Protein AF-A0A6L3IIJ3-F1 (afdb_monomer)

Foldseek 3Di:
DDPQQPVLVVLLVVLVVQLVVLVVLLVVLVVVCVVPVVVSVVPPVQSNVVSVVSNVVSVVLSVVSVVDSDPVVNVVVVVVVVVVVVCCVVVPPDPPPDPGPVVVVVVVVPPD

Secondary structure (DSSP, 8-state):
-PPPPHHHHHHHHHHHHHHHHHHHHHHHHHHHHHH-HHHHHHHTHHHHHHHHHHHHHHHHHHHHHHS---HHHHHHHHHHHHHHHHHHHHTT--S-S-SSHHHHHHHHHS--

Organism: NCBI:txid357276

Structure (mmCIF, N/CA/C/O backbone):
data_AF-A0A6L3IIJ3-F1
#
_entry.id   AF-A0A6L3IIJ3-F1
#
loop_
_atom_site.group_PDB
_atom_site.id
_atom_site.type_symbol
_atom_site.label_atom_id
_atom_site.label_alt_id
_atom_site.label_comp_id
_atom_site.label_asym_id
_atom_site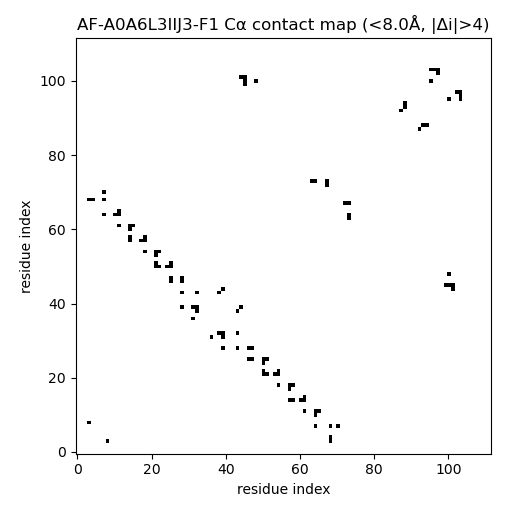.label_entity_id
_atom_site.label_seq_id
_atom_site.pdbx_PDB_ins_code
_atom_site.Cartn_x
_atom_site.Cartn_y
_atom_site.Cartn_z
_atom_site.occupancy
_atom_site.B_iso_or_equiv
_atom_site.auth_seq_id
_atom_site.auth_comp_id
_atom_site.auth_asym_id
_atom_site.auth_atom_id
_atom_site.pdbx_PDB_model_num
ATOM 1 N N . MET A 1 1 ? -14.198 20.294 18.551 1.00 46.91 1 MET A N 1
ATOM 2 C CA . MET A 1 1 ? -13.167 19.696 17.672 1.00 46.91 1 MET A CA 1
ATOM 3 C C . MET A 1 1 ? -12.860 18.301 18.186 1.00 46.91 1 MET A C 1
ATOM 5 O O . MET A 1 1 ? -12.543 18.174 19.361 1.00 46.91 1 MET A O 1
ATOM 9 N N . ARG A 1 2 ? -13.019 17.258 17.364 1.00 65.00 2 ARG A N 1
ATOM 10 C CA . ARG A 1 2 ? -12.635 15.892 17.750 1.00 65.00 2 ARG A CA 1
ATOM 11 C C . ARG A 1 2 ? -11.103 15.832 17.737 1.00 65.00 2 ARG A C 1
ATOM 13 O O . ARG A 1 2 ? -10.510 16.211 16.732 1.00 65.00 2 ARG A O 1
ATOM 20 N N . GLN A 1 3 ? -10.469 15.450 18.846 1.00 69.44 3 GLN A N 1
ATOM 21 C CA . GLN A 1 3 ? -9.020 15.231 18.860 1.00 69.44 3 GLN A CA 1
ATOM 22 C C . GLN A 1 3 ? -8.697 14.074 17.911 1.00 69.44 3 GLN A C 1
ATOM 24 O O . GLN A 1 3 ? -9.239 12.980 18.059 1.00 69.44 3 GLN A O 1
ATOM 29 N N . GLU A 1 4 ? -7.843 14.335 16.922 1.00 79.56 4 GLU A N 1
ATOM 30 C CA . GLU A 1 4 ? -7.344 13.303 16.016 1.00 79.56 4 GLU A CA 1
ATOM 31 C C . GLU A 1 4 ? -6.590 12.249 16.835 1.00 79.56 4 GLU A C 1
ATOM 33 O O . GLU A 1 4 ? -5.705 12.573 17.633 1.00 79.56 4 GLU A O 1
ATOM 38 N N . ASN A 1 5 ? -6.936 10.978 16.645 1.00 91.69 5 ASN A N 1
ATOM 39 C CA . ASN A 1 5 ? -6.263 9.895 17.341 1.00 91.69 5 ASN A CA 1
ATOM 40 C C . ASN A 1 5 ? -4.801 9.800 16.866 1.00 91.69 5 ASN A C 1
ATOM 42 O O . ASN A 1 5 ? -4.527 9.581 15.683 1.00 91.69 5 ASN A O 1
ATOM 46 N N . TRP A 1 6 ? -3.850 9.934 17.795 1.00 93.12 6 TRP A N 1
ATOM 47 C CA . TRP A 1 6 ? -2.414 9.928 17.492 1.00 93.12 6 TRP A CA 1
ATOM 48 C C . TRP A 1 6 ? -1.956 8.672 16.734 1.00 93.12 6 TRP A C 1
ATOM 50 O O . TRP A 1 6 ? -1.161 8.758 15.793 1.00 93.12 6 TRP A O 1
ATOM 60 N N . SER A 1 7 ? -2.486 7.503 17.097 1.00 92.50 7 SER A N 1
ATOM 61 C CA . SER A 1 7 ? -2.154 6.233 16.447 1.00 92.50 7 SER A CA 1
ATOM 62 C C . SER A 1 7 ? -2.644 6.201 15.002 1.00 92.50 7 SER A C 1
ATOM 64 O O . SER A 1 7 ? -1.912 5.776 14.107 1.00 92.50 7 SER A O 1
ATOM 66 N N . VAL A 1 8 ? -3.850 6.718 14.757 1.00 94.25 8 VAL A N 1
ATOM 67 C CA . VAL A 1 8 ? -4.435 6.821 13.414 1.00 94.25 8 VAL A CA 1
ATOM 68 C C . VAL A 1 8 ? -3.627 7.794 12.558 1.00 94.25 8 VAL A C 1
ATOM 70 O O . VAL A 1 8 ? -3.277 7.472 11.422 1.00 94.25 8 VAL A O 1
ATOM 73 N N . ARG A 1 9 ? -3.216 8.936 13.118 1.00 94.69 9 ARG A N 1
ATOM 74 C CA . ARG A 1 9 ? -2.329 9.889 12.437 1.00 94.69 9 ARG A CA 1
ATOM 75 C C . ARG A 1 9 ? -0.990 9.259 12.046 1.00 94.69 9 ARG A C 1
ATOM 77 O O . ARG A 1 9 ? -0.532 9.422 10.913 1.00 94.69 9 ARG A O 1
ATOM 84 N N . LYS A 1 10 ? -0.360 8.515 12.961 1.00 95.31 10 LYS A N 1
ATOM 85 C CA . LYS A 1 10 ? 0.902 7.808 12.691 1.00 95.31 10 LYS A CA 1
ATOM 86 C C . LYS A 1 10 ? 0.730 6.759 11.589 1.00 95.31 10 LYS A C 1
ATOM 88 O O . LYS A 1 10 ? 1.598 6.647 10.724 1.00 95.31 10 LYS A O 1
ATOM 93 N N . LEU A 1 11 ? -0.395 6.043 11.585 1.00 95.44 11 LEU A N 1
ATOM 94 C CA . LEU A 1 11 ? -0.727 5.064 10.552 1.00 95.44 11 LEU A CA 1
ATOM 95 C C . LEU A 1 11 ? -0.920 5.713 9.173 1.00 95.44 11 LEU A C 1
ATOM 97 O O . LEU A 1 11 ? -0.384 5.198 8.195 1.00 95.44 11 LEU A O 1
ATOM 101 N N . ARG A 1 12 ? -1.607 6.863 9.089 1.00 95.88 12 ARG A N 1
ATOM 102 C CA . ARG A 1 12 ? -1.736 7.635 7.834 1.00 95.88 12 ARG A CA 1
ATOM 103 C C . ARG A 1 12 ? -0.362 7.979 7.264 1.00 95.88 12 ARG A C 1
ATOM 105 O O . ARG A 1 12 ? -0.066 7.605 6.136 1.00 95.88 12 ARG A O 1
ATOM 112 N N . LYS A 1 13 ? 0.511 8.572 8.086 1.00 96.88 13 LYS A N 1
ATOM 113 C CA . LYS A 1 13 ? 1.875 8.940 7.674 1.00 96.88 13 LYS A CA 1
ATOM 114 C C . LYS A 1 13 ? 2.695 7.728 7.219 1.00 96.88 13 LYS A C 1
ATOM 116 O O . LYS A 1 13 ? 3.449 7.819 6.256 1.00 96.88 13 LYS A O 1
ATOM 121 N N . LEU A 1 14 ? 2.556 6.587 7.898 1.00 97.25 14 LEU A N 1
ATOM 122 C CA . LEU A 1 14 ? 3.229 5.351 7.498 1.00 97.25 14 LEU A CA 1
ATOM 123 C C . LEU A 1 14 ? 2.762 4.873 6.116 1.00 97.25 14 LEU A C 1
ATOM 125 O O . LEU A 1 14 ? 3.597 4.498 5.296 1.00 97.25 14 LEU A O 1
ATOM 129 N N . LEU A 1 15 ? 1.452 4.889 5.859 1.00 97.19 15 LEU A N 1
ATOM 130 C CA . LEU A 1 15 ? 0.880 4.482 4.574 1.00 97.19 15 LEU A CA 1
ATOM 131 C C . LEU A 1 15 ? 1.286 5.437 3.449 1.00 97.19 15 LEU A C 1
ATOM 133 O O . LEU A 1 15 ? 1.700 4.965 2.394 1.00 97.19 15 LEU A O 1
ATOM 137 N N . ASP A 1 16 ? 1.263 6.748 3.695 1.00 97.75 16 ASP A N 1
ATOM 138 C CA . ASP A 1 16 ? 1.718 7.752 2.727 1.00 97.75 16 ASP A CA 1
ATOM 139 C C . ASP A 1 16 ? 3.199 7.519 2.354 1.00 97.75 16 ASP A C 1
ATOM 141 O O . ASP A 1 16 ? 3.548 7.458 1.175 1.00 97.75 16 ASP A O 1
ATOM 145 N N . ASN A 1 17 ? 4.064 7.257 3.344 1.00 98.12 17 ASN A N 1
ATOM 146 C CA . ASN A 1 17 ? 5.474 6.924 3.105 1.00 98.12 17 ASN A CA 1
ATOM 147 C C . ASN A 1 17 ? 5.653 5.627 2.296 1.00 98.12 17 ASN A C 1
ATOM 149 O O . ASN A 1 17 ? 6.547 5.538 1.455 1.00 98.12 17 ASN A O 1
ATOM 153 N N . LYS A 1 18 ? 4.828 4.603 2.551 1.00 96.50 18 LYS A N 1
ATOM 154 C CA . LYS A 1 18 ? 4.879 3.330 1.815 1.00 96.50 18 LYS A CA 1
ATOM 155 C C . LYS A 1 18 ? 4.438 3.493 0.363 1.00 96.50 18 LYS A C 1
ATOM 157 O O . LYS A 1 18 ? 5.084 2.926 -0.513 1.00 96.50 18 LYS A O 1
ATOM 162 N N . ILE A 1 19 ? 3.394 4.283 0.111 1.00 96.69 19 ILE A N 1
ATOM 163 C CA . ILE A 1 19 ? 2.943 4.621 -1.246 1.00 96.69 19 ILE A CA 1
ATOM 164 C C . ILE A 1 19 ? 4.066 5.337 -1.997 1.00 96.69 19 ILE A C 1
ATOM 166 O O . ILE A 1 19 ? 4.459 4.876 -3.065 1.00 96.69 19 ILE A O 1
ATOM 170 N N . ALA A 1 20 ? 4.642 6.386 -1.404 1.00 96.94 20 ALA A N 1
ATOM 171 C CA . ALA A 1 20 ? 5.713 7.159 -2.028 1.00 96.94 20 ALA A CA 1
ATOM 172 C C . ALA A 1 20 ? 6.952 6.304 -2.344 1.00 96.94 20 ALA A C 1
ATOM 174 O O . ALA A 1 20 ? 7.531 6.424 -3.422 1.00 96.94 20 ALA A O 1
ATOM 175 N N . ALA A 1 21 ? 7.343 5.407 -1.433 1.00 94.56 21 ALA A N 1
ATOM 176 C CA . ALA A 1 21 ? 8.471 4.505 -1.655 1.00 94.56 21 ALA A CA 1
ATOM 177 C C . ALA A 1 21 ? 8.233 3.565 -2.849 1.00 94.56 21 ALA A C 1
ATOM 179 O O . ALA A 1 21 ? 9.119 3.397 -3.685 1.00 94.56 21 ALA A O 1
ATOM 180 N N . VAL A 1 22 ? 7.036 2.979 -2.953 1.00 93.00 22 VAL A N 1
ATOM 181 C CA . VAL A 1 22 ? 6.676 2.102 -4.076 1.00 93.00 22 VAL A CA 1
ATOM 182 C C . VAL A 1 22 ? 6.618 2.886 -5.385 1.00 93.00 22 VAL A C 1
ATOM 184 O O . VAL A 1 22 ? 7.182 2.444 -6.381 1.00 93.00 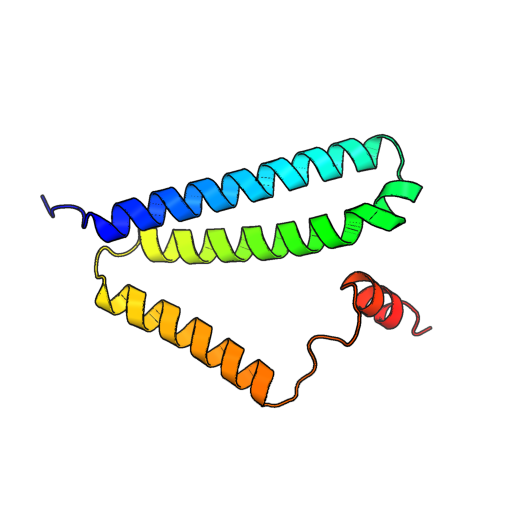22 VAL A O 1
ATOM 187 N N . GLU A 1 23 ? 5.996 4.065 -5.385 1.00 94.12 23 GLU A N 1
ATOM 188 C CA . GLU A 1 23 ? 5.912 4.925 -6.570 1.00 94.12 23 GLU A CA 1
ATOM 189 C C . GLU A 1 23 ? 7.294 5.365 -7.065 1.00 94.12 23 GLU A C 1
ATOM 191 O O . GLU A 1 23 ? 7.519 5.410 -8.274 1.00 94.12 23 GLU A O 1
ATOM 196 N N . ASN A 1 24 ? 8.241 5.621 -6.157 1.00 91.88 24 ASN A N 1
ATOM 197 C CA . ASN A 1 24 ? 9.608 5.954 -6.542 1.00 91.88 24 ASN A CA 1
ATOM 198 C C . ASN A 1 24 ? 10.318 4.781 -7.233 1.00 91.88 24 ASN A C 1
ATOM 200 O O . ASN A 1 24 ? 10.856 4.951 -8.322 1.00 91.88 24 ASN A O 1
ATOM 204 N N . VAL A 1 25 ? 10.250 3.583 -6.643 1.00 86.62 25 VAL A N 1
ATOM 205 C CA . VAL A 1 25 ? 10.824 2.366 -7.245 1.00 86.62 25 VAL A CA 1
ATOM 206 C C . VAL A 1 25 ? 10.184 2.072 -8.602 1.00 86.62 25 VAL A C 1
ATOM 208 O O . VAL A 1 25 ? 10.860 1.646 -9.538 1.00 86.62 25 VAL A O 1
ATOM 211 N N . MET A 1 26 ? 8.877 2.310 -8.732 1.00 87.25 26 MET A N 1
ATOM 212 C CA . MET A 1 26 ? 8.179 2.125 -9.998 1.00 87.25 26 MET A CA 1
ATOM 213 C C . MET A 1 26 ? 8.650 3.101 -11.073 1.00 87.25 26 MET A C 1
ATOM 215 O O . MET A 1 26 ? 8.882 2.686 -12.206 1.00 87.25 26 MET A O 1
ATOM 219 N N . ARG A 1 27 ? 8.816 4.379 -10.727 1.00 88.62 27 ARG A N 1
ATOM 220 C CA . ARG A 1 27 ? 9.350 5.394 -11.640 1.00 88.62 27 ARG A CA 1
ATOM 221 C C . ARG A 1 27 ? 10.742 5.015 -12.147 1.00 88.62 27 ARG A C 1
ATOM 223 O O . ARG A 1 27 ? 10.936 4.977 -13.355 1.00 88.62 27 ARG A O 1
ATOM 230 N N . GLU A 1 28 ? 11.654 4.635 -11.254 1.00 83.94 28 GLU A N 1
ATOM 231 C CA . GLU A 1 28 ? 13.001 4.168 -11.629 1.00 83.94 28 GLU A CA 1
ATOM 232 C C . GLU A 1 28 ? 12.944 2.935 -12.551 1.00 83.94 28 GLU A C 1
ATOM 234 O O . GLU A 1 28 ? 13.689 2.823 -13.527 1.00 83.94 28 GLU A O 1
ATOM 239 N N . GLY A 1 29 ? 12.026 2.002 -12.273 1.00 79.19 29 GLY A N 1
ATOM 240 C CA . GLY A 1 29 ? 11.797 0.830 -13.118 1.00 79.19 29 GLY A CA 1
ATOM 241 C C . GLY A 1 29 ? 11.306 1.184 -14.526 1.00 79.19 29 GLY A C 1
ATOM 242 O O . GLY A 1 29 ? 11.759 0.578 -15.495 1.00 79.19 29 GLY A O 1
ATOM 243 N N . LEU A 1 30 ? 10.410 2.166 -14.645 1.00 82.56 30 LEU A N 1
ATOM 244 C CA . LEU A 1 30 ? 9.867 2.652 -15.919 1.00 82.56 30 LEU A CA 1
ATOM 245 C C . LEU A 1 30 ? 10.906 3.431 -16.737 1.00 82.56 30 LEU A C 1
ATOM 247 O O . LEU A 1 30 ? 11.011 3.221 -17.943 1.00 82.56 30 LEU A O 1
ATOM 251 N N . GLU A 1 31 ? 11.715 4.274 -16.096 1.00 83.06 31 GLU A N 1
ATOM 252 C CA . GLU A 1 31 ? 12.829 4.975 -16.752 1.00 83.06 31 GLU A CA 1
ATOM 253 C C . GLU A 1 31 ? 13.843 3.973 -17.329 1.00 83.06 31 GLU A C 1
ATOM 255 O O . GLU A 1 31 ? 14.236 4.070 -18.495 1.00 83.06 31 GLU A O 1
ATOM 260 N N . SER A 1 32 ? 14.177 2.921 -16.574 1.00 71.69 32 SER A N 1
ATOM 261 C CA . SER A 1 32 ? 15.014 1.826 -17.081 1.00 71.69 32 SER A CA 1
ATOM 262 C C . SER A 1 32 ? 14.380 1.103 -18.278 1.00 71.69 32 SER A C 1
ATOM 264 O O . SER A 1 32 ? 15.107 0.713 -19.190 1.00 71.69 32 SER A O 1
ATOM 266 N N . ALA A 1 33 ? 13.050 0.946 -18.301 1.00 72.31 33 ALA A N 1
ATOM 267 C CA . ALA A 1 33 ? 12.315 0.334 -19.413 1.00 72.31 33 ALA A CA 1
ATOM 268 C C . ALA A 1 33 ? 12.481 1.105 -20.721 1.00 72.31 33 ALA A C 1
ATOM 270 O O . ALA A 1 33 ? 12.632 0.506 -21.782 1.00 72.31 33 ALA A O 1
ATOM 271 N N . SER A 1 34 ? 12.467 2.437 -20.629 1.00 71.44 34 SER A N 1
ATOM 272 C CA . SER A 1 34 ? 12.648 3.309 -21.790 1.00 71.44 34 SER A CA 1
ATOM 273 C C . SER A 1 34 ? 14.068 3.283 -22.364 1.00 71.44 34 SER A C 1
ATOM 275 O O . SER A 1 34 ? 14.263 3.715 -23.495 1.00 71.44 34 SER A O 1
ATOM 277 N N . THR A 1 35 ? 15.044 2.756 -21.612 1.00 80.94 35 THR A N 1
ATOM 278 C CA . THR A 1 35 ? 16.457 2.709 -22.021 1.00 80.94 35 THR A CA 1
ATOM 279 C C . THR A 1 35 ? 16.843 1.361 -22.639 1.00 80.94 35 THR A C 1
ATOM 281 O O . THR A 1 35 ? 17.565 1.328 -23.630 1.00 80.94 35 THR A O 1
ATOM 284 N N . ASP A 1 36 ? 16.365 0.246 -22.074 1.00 76.62 36 ASP A N 1
ATOM 285 C CA . ASP A 1 36 ? 16.644 -1.111 -22.564 1.00 76.62 36 ASP A CA 1
ATOM 286 C C . ASP A 1 36 ? 15.423 -2.015 -22.330 1.00 76.62 36 ASP A C 1
ATOM 288 O O . ASP A 1 36 ? 15.214 -2.582 -21.251 1.00 76.62 36 ASP A O 1
ATOM 292 N N . TYR A 1 37 ? 14.586 -2.106 -23.365 1.00 71.19 37 TYR A N 1
ATOM 293 C CA . TYR A 1 37 ? 13.300 -2.794 -23.316 1.00 71.19 37 T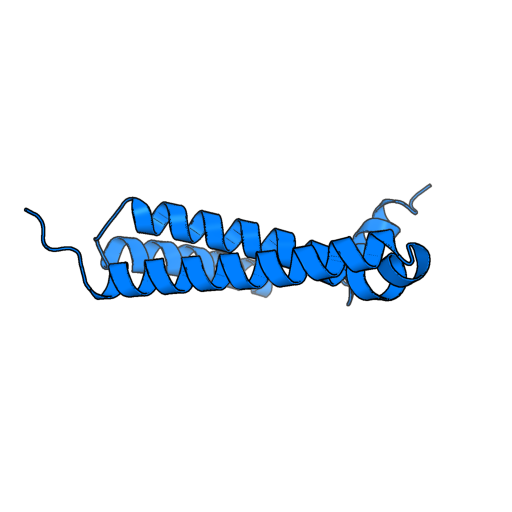YR A CA 1
ATOM 294 C C . TYR A 1 37 ? 13.445 -4.299 -23.049 1.00 71.19 37 TYR A C 1
ATOM 296 O O . TYR A 1 37 ? 12.696 -4.853 -22.248 1.00 71.19 37 TYR A O 1
ATOM 304 N N . CYS A 1 38 ? 14.424 -4.975 -23.659 1.00 75.25 38 CYS A N 1
ATOM 305 C CA . CYS A 1 38 ? 14.616 -6.415 -23.464 1.00 75.25 38 CYS A CA 1
ATOM 306 C C . CYS A 1 38 ? 15.023 -6.720 -22.017 1.00 75.25 38 CYS A C 1
ATOM 308 O O . CYS A 1 38 ? 14.405 -7.548 -21.344 1.00 75.25 38 CYS A O 1
ATOM 310 N N . ARG A 1 39 ? 15.990 -5.964 -21.488 1.00 67.94 39 ARG A N 1
ATOM 311 C CA . ARG A 1 39 ? 16.488 -6.140 -20.119 1.00 67.94 39 ARG A CA 1
ATOM 312 C C . ARG A 1 39 ? 15.443 -5.812 -19.051 1.00 67.94 39 ARG A C 1
ATOM 314 O O . ARG A 1 39 ? 15.470 -6.355 -17.942 1.00 67.94 39 ARG A O 1
ATOM 321 N N . PHE A 1 40 ? 14.490 -4.945 -19.381 1.00 72.69 40 PHE A N 1
ATOM 322 C CA . PHE A 1 40 ? 13.354 -4.638 -18.525 1.00 72.69 40 PHE A CA 1
ATOM 323 C C . PHE A 1 40 ? 12.421 -5.837 -18.306 1.00 72.69 40 PHE A C 1
ATOM 325 O O . PHE A 1 40 ? 12.032 -6.100 -17.162 1.00 72.69 40 PHE A O 1
ATOM 332 N N . PHE A 1 41 ? 12.088 -6.588 -19.358 1.00 71.88 41 PHE A N 1
ATOM 333 C CA . PHE A 1 41 ? 11.236 -7.775 -19.224 1.00 71.88 41 PHE A CA 1
ATOM 334 C C . PHE A 1 41 ? 11.935 -8.920 -18.493 1.00 71.88 41 PHE A C 1
ATOM 336 O O . PHE A 1 41 ? 11.280 -9.649 -17.750 1.00 71.88 41 PHE A O 1
ATOM 343 N N . GLU A 1 42 ? 13.255 -9.025 -18.624 1.00 64.81 42 GLU A N 1
ATOM 344 C CA . GLU A 1 42 ? 14.044 -10.046 -17.933 1.00 64.81 42 GLU A CA 1
ATOM 345 C C . GLU A 1 42 ? 14.109 -9.833 -16.411 1.00 64.81 42 GLU A C 1
ATOM 347 O O . GLU A 1 42 ? 14.011 -10.797 -15.655 1.00 64.81 42 GLU 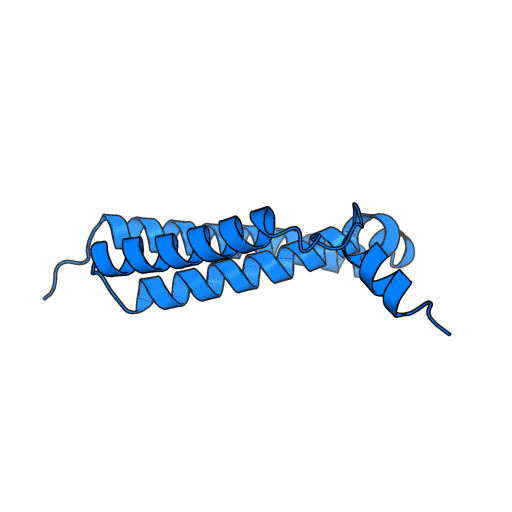A O 1
ATOM 352 N N . TRP A 1 43 ? 14.259 -8.586 -15.940 1.00 63.78 43 TRP A N 1
ATOM 353 C CA . TRP A 1 43 ? 14.597 -8.332 -14.528 1.00 63.78 43 TRP A CA 1
ATOM 354 C C . TRP A 1 43 ? 13.701 -7.334 -13.795 1.00 63.78 43 TRP A C 1
ATOM 356 O O . TRP A 1 43 ? 13.756 -7.285 -12.567 1.00 63.78 43 TRP A O 1
ATOM 366 N N . LYS A 1 44 ? 12.899 -6.513 -14.484 1.00 72.44 44 LYS A N 1
ATOM 367 C CA . LYS A 1 44 ? 12.168 -5.381 -13.873 1.00 72.44 44 LYS A CA 1
ATOM 368 C C . LYS A 1 44 ? 10.643 -5.497 -13.954 1.00 72.44 44 LYS A C 1
ATOM 370 O O . LYS A 1 44 ? 9.964 -4.968 -13.071 1.00 72.44 44 LYS A O 1
ATOM 375 N N . ALA A 1 45 ? 10.099 -6.252 -14.909 1.00 76.94 45 ALA A N 1
ATOM 376 C CA . ALA A 1 45 ? 8.652 -6.391 -15.101 1.00 76.94 45 ALA A CA 1
ATOM 377 C C . ALA A 1 45 ? 7.900 -6.943 -13.868 1.00 76.94 45 ALA A C 1
ATOM 379 O O . ALA A 1 45 ? 6.899 -6.355 -13.454 1.00 76.94 45 ALA A O 1
ATOM 380 N N . ALA A 1 46 ? 8.380 -8.004 -13.196 1.00 76.44 46 ALA A N 1
ATOM 381 C CA . ALA A 1 46 ? 7.702 -8.470 -11.973 1.00 76.44 46 ALA A CA 1
ATOM 382 C C . ALA A 1 46 ? 7.791 -7.493 -10.810 1.00 76.44 46 ALA A C 1
ATOM 384 O O . ALA A 1 46 ? 6.875 -7.465 -9.989 1.00 76.44 46 ALA A O 1
ATOM 385 N N . TYR A 1 47 ? 8.879 -6.729 -10.690 1.00 77.38 47 TYR A N 1
ATOM 386 C CA . TYR A 1 47 ? 8.981 -5.736 -9.624 1.00 77.38 47 TYR A CA 1
ATOM 387 C C . TYR A 1 47 ? 7.962 -4.623 -9.826 1.00 77.38 47 TYR A C 1
ATOM 389 O O . TYR A 1 47 ? 7.347 -4.202 -8.851 1.00 77.38 47 TYR A O 1
ATOM 397 N N . LEU A 1 48 ? 7.713 -4.213 -11.071 1.00 82.25 48 LEU A N 1
ATOM 398 C CA . LEU A 1 48 ? 6.649 -3.263 -11.376 1.00 82.25 48 LEU A CA 1
ATOM 399 C C . LEU A 1 48 ? 5.260 -3.832 -11.146 1.00 82.25 48 LEU A C 1
ATOM 401 O O . LEU A 1 48 ? 4.440 -3.157 -10.535 1.00 82.25 48 LEU A O 1
ATOM 405 N N . TYR A 1 49 ? 5.005 -5.075 -11.553 1.00 83.12 49 TYR A N 1
ATOM 406 C CA . TYR A 1 49 ? 3.731 -5.730 -11.263 1.00 83.12 49 TYR A CA 1
ATOM 407 C C . TYR A 1 49 ? 3.471 -5.816 -9.749 1.00 83.12 49 TYR A C 1
ATOM 409 O O . TYR A 1 49 ? 2.414 -5.413 -9.261 1.00 83.12 49 TYR A O 1
ATOM 417 N N . LYS A 1 50 ? 4.461 -6.288 -8.978 1.00 84.44 50 LYS A N 1
ATOM 418 C CA . LYS A 1 50 ? 4.382 -6.342 -7.509 1.00 84.44 50 LYS A CA 1
ATOM 419 C C . LYS A 1 50 ? 4.237 -4.943 -6.907 1.00 84.44 50 LYS A C 1
ATOM 421 O O . LYS A 1 50 ? 3.481 -4.772 -5.955 1.00 84.44 50 LYS A O 1
ATOM 426 N N . GLY A 1 51 ? 4.944 -3.959 -7.459 1.00 87.81 51 GLY A N 1
ATOM 427 C CA . GLY A 1 51 ? 4.852 -2.555 -7.075 1.00 87.81 51 GLY A CA 1
ATOM 428 C C . GLY A 1 51 ? 3.440 -2.011 -7.261 1.00 87.81 51 GLY A C 1
ATOM 429 O O . GLY A 1 51 ? 2.871 -1.480 -6.315 1.00 87.81 51 GLY A O 1
ATOM 430 N N . GLU A 1 52 ? 2.828 -2.227 -8.423 1.00 87.94 52 GLU A N 1
ATOM 431 C CA . GLU A 1 52 ? 1.462 -1.781 -8.704 1.00 87.94 52 GLU A CA 1
ATOM 432 C C . GLU A 1 52 ? 0.448 -2.413 -7.747 1.00 87.94 52 GLU A C 1
ATOM 434 O O . GLU A 1 52 ? -0.390 -1.714 -7.170 1.00 87.94 52 GLU A O 1
ATOM 439 N N . LEU A 1 53 ? 0.577 -3.721 -7.501 1.00 89.19 53 LEU A N 1
ATOM 440 C CA . LEU A 1 53 ? -0.265 -4.440 -6.549 1.00 89.19 53 LEU A CA 1
ATOM 441 C C . LEU A 1 53 ? -0.136 -3.851 -5.130 1.00 89.19 53 LEU A C 1
ATOM 443 O O . LEU A 1 53 ? -1.136 -3.523 -4.487 1.00 89.19 53 LEU A O 1
ATOM 447 N N . LEU A 1 54 ? 1.099 -3.659 -4.650 1.00 89.94 54 LEU A N 1
ATOM 448 C CA . LEU A 1 54 ? 1.374 -3.069 -3.336 1.00 89.94 54 LEU A CA 1
ATOM 449 C C . LEU A 1 54 ? 0.863 -1.630 -3.235 1.00 89.94 54 LEU A C 1
ATOM 451 O O . LEU A 1 54 ? 0.254 -1.268 -2.228 1.00 89.94 54 LEU A O 1
ATOM 455 N N . ARG A 1 55 ? 1.063 -0.818 -4.278 1.00 93.44 55 ARG A N 1
ATOM 456 C CA . ARG A 1 55 ? 0.557 0.556 -4.363 1.00 93.44 55 ARG A CA 1
ATOM 457 C C . ARG A 1 55 ? -0.962 0.583 -4.229 1.00 93.44 55 ARG A C 1
ATOM 459 O O . ARG A 1 55 ? -1.488 1.364 -3.433 1.00 93.44 55 ARG A O 1
ATOM 466 N N . GLY A 1 56 ? -1.660 -0.288 -4.960 1.00 93.06 56 GLY A N 1
ATOM 467 C CA . GLY A 1 56 ? -3.112 -0.440 -4.883 1.00 93.06 56 GLY A CA 1
ATOM 468 C C . GLY A 1 56 ? -3.582 -0.800 -3.473 1.00 93.06 56 GLY A C 1
ATOM 469 O O . GLY A 1 56 ? -4.463 -0.134 -2.923 1.00 93.06 56 GLY A O 1
ATOM 470 N N . HIS A 1 57 ? -2.939 -1.786 -2.842 1.00 92.75 57 HIS A N 1
ATOM 471 C CA . HIS A 1 57 ? -3.249 -2.174 -1.467 1.00 92.75 57 HIS A CA 1
ATOM 472 C C . HIS A 1 57 ? -3.012 -1.035 -0.471 1.00 92.75 57 HIS A C 1
ATOM 474 O O . HIS A 1 57 ? -3.909 -0.718 0.311 1.00 92.75 57 HIS A O 1
ATOM 480 N N . TYR A 1 58 ? -1.858 -0.363 -0.511 1.00 95.62 58 TYR A N 1
ATOM 481 C CA . TYR A 1 58 ? -1.585 0.741 0.409 1.00 95.62 58 TYR A CA 1
ATOM 482 C C . TYR A 1 58 ? -2.572 1.896 0.245 1.00 95.62 58 TYR A C 1
ATOM 484 O O . TYR A 1 58 ? -3.031 2.432 1.252 1.00 95.62 58 TYR A O 1
ATOM 492 N N . ARG A 1 59 ? -2.971 2.238 -0.987 1.00 96.44 59 ARG A N 1
ATOM 493 C CA . ARG A 1 59 ? -4.001 3.261 -1.238 1.00 96.44 59 ARG A CA 1
ATOM 494 C C . ARG A 1 59 ? -5.361 2.868 -0.666 1.00 96.44 59 ARG A C 1
ATOM 496 O O . ARG A 1 59 ? -6.035 3.711 -0.075 1.00 96.44 59 ARG A O 1
ATOM 503 N N . LEU A 1 60 ? -5.756 1.602 -0.787 1.00 94.75 60 LEU A N 1
ATOM 504 C CA . LEU A 1 60 ? -7.011 1.100 -0.224 1.00 94.75 60 LEU A CA 1
ATOM 505 C C . LEU A 1 60 ? -7.019 1.195 1.310 1.00 94.75 60 LEU A C 1
ATOM 507 O O . LEU A 1 60 ? -7.962 1.738 1.892 1.00 94.75 60 LEU A O 1
ATOM 511 N N . LEU A 1 61 ? -5.932 0.762 1.957 1.00 95.19 61 LEU A N 1
ATOM 512 C CA . LEU A 1 61 ? -5.765 0.887 3.408 1.00 95.19 61 LEU A CA 1
ATOM 513 C C . LEU A 1 61 ? -5.754 2.362 3.831 1.00 95.19 61 LEU A C 1
ATOM 515 O O . LEU A 1 61 ? -6.456 2.736 4.770 1.00 95.19 61 LEU A O 1
ATOM 519 N N . ARG A 1 62 ? -5.026 3.223 3.106 1.00 96.56 62 ARG A N 1
ATOM 520 C CA . ARG A 1 62 ? -4.989 4.671 3.358 1.00 96.56 62 ARG A CA 1
ATOM 521 C C . ARG A 1 62 ? -6.407 5.235 3.318 1.00 96.56 62 ARG A C 1
ATOM 523 O O . ARG A 1 62 ? -6.828 5.873 4.279 1.00 96.56 62 ARG A O 1
ATOM 530 N N . ASN A 1 63 ? -7.169 4.951 2.265 1.00 95.50 63 ASN A N 1
ATOM 531 C CA . ASN A 1 63 ? -8.541 5.431 2.113 1.00 95.50 63 ASN A CA 1
ATOM 532 C C . ASN A 1 63 ? -9.451 5.020 3.276 1.00 95.50 63 ASN A C 1
ATOM 534 O O . ASN A 1 63 ? -10.234 5.848 3.741 1.00 95.50 63 ASN A O 1
ATOM 538 N N . LYS A 1 64 ? -9.333 3.788 3.790 1.00 94.56 64 LYS A N 1
ATOM 539 C CA . LYS A 1 64 ? -10.071 3.366 4.992 1.00 94.56 64 LYS A CA 1
ATOM 540 C C . LYS A 1 64 ? -9.654 4.181 6.221 1.00 94.56 64 LYS A C 1
ATOM 542 O O . LYS A 1 64 ? -10.523 4.710 6.910 1.00 94.56 64 LYS A O 1
ATOM 547 N N . VAL A 1 65 ? -8.352 4.349 6.456 1.00 94.94 65 VAL A N 1
ATOM 548 C CA . VAL A 1 65 ? -7.805 5.119 7.593 1.00 94.94 65 VAL A CA 1
ATOM 549 C C . VAL A 1 65 ? -8.142 6.618 7.495 1.00 94.94 65 VAL A C 1
ATOM 551 O O . VAL A 1 65 ? -8.212 7.307 8.509 1.00 94.94 65 VAL A O 1
ATOM 554 N N . SER A 1 66 ? -8.397 7.159 6.299 1.00 93.00 66 SER A N 1
ATOM 555 C CA . SER A 1 66 ? -8.884 8.538 6.119 1.00 93.00 66 SER A CA 1
ATOM 556 C C . SER A 1 66 ? -10.302 8.761 6.644 1.00 93.00 66 SER A C 1
ATOM 558 O O . SER A 1 66 ? -10.663 9.894 6.937 1.00 93.00 66 SER A O 1
ATOM 560 N N . ARG A 1 67 ? -11.126 7.709 6.685 1.00 92.75 67 ARG A N 1
ATOM 561 C CA . ARG A 1 67 ? -12.578 7.810 6.904 1.00 92.75 67 ARG A CA 1
ATOM 562 C C . ARG A 1 67 ? -12.991 7.631 8.360 1.00 92.75 67 ARG A C 1
ATOM 564 O O . ARG A 1 67 ? -14.154 7.837 8.684 1.00 92.75 67 ARG A O 1
ATOM 571 N N . THR A 1 68 ? -12.069 7.215 9.222 1.00 92.00 68 THR A N 1
ATOM 572 C CA . THR A 1 68 ? -12.357 6.937 10.627 1.00 92.00 68 THR A CA 1
ATOM 573 C C . THR A 1 68 ? -11.142 7.218 11.506 1.00 92.00 68 THR A C 1
ATOM 575 O O . THR A 1 68 ? -10.002 7.052 11.070 1.00 92.00 68 THR A O 1
ATOM 578 N N . ASP A 1 69 ? -11.406 7.627 12.748 1.00 91.31 69 ASP A N 1
ATOM 579 C CA . ASP A 1 69 ? -10.425 7.687 13.842 1.00 91.31 69 ASP A CA 1
ATOM 580 C C . ASP A 1 69 ? -10.698 6.605 14.910 1.00 91.31 69 ASP A C 1
ATOM 582 O O . ASP A 1 69 ? -10.050 6.581 15.958 1.00 91.31 69 ASP A O 1
ATOM 586 N N . ASP A 1 70 ? -11.668 5.718 14.655 1.00 93.38 70 ASP A N 1
ATOM 587 C CA . ASP A 1 70 ? -11.998 4.585 15.516 1.00 93.38 70 ASP A CA 1
ATOM 588 C C . ASP A 1 70 ? -10.975 3.459 15.323 1.00 93.38 70 ASP A C 1
ATOM 590 O O . ASP A 1 70 ? -10.885 2.826 14.268 1.00 93.38 70 ASP A O 1
ATOM 594 N N . VAL A 1 71 ? -10.191 3.217 16.370 1.00 93.75 71 VAL A N 1
ATOM 595 C CA . VAL A 1 71 ? -9.129 2.212 16.372 1.00 93.75 71 VAL A CA 1
ATOM 596 C C . VAL A 1 71 ? -9.693 0.793 16.337 1.00 93.75 71 VAL A C 1
ATOM 598 O O . VAL A 1 71 ? -9.073 -0.072 15.722 1.00 93.75 71 VAL A O 1
ATOM 601 N N . GLU A 1 72 ? -10.846 0.535 16.953 1.00 94.81 72 GLU A N 1
ATOM 602 C CA . GLU A 1 72 ? -11.427 -0.811 16.987 1.00 94.81 72 GLU A CA 1
ATOM 603 C C . GLU A 1 72 ? -12.039 -1.185 15.634 1.00 94.81 72 GLU A C 1
ATOM 605 O O . GLU A 1 72 ? -11.845 -2.307 15.164 1.00 94.81 72 GLU A O 1
ATOM 610 N N . ASP A 1 73 ? -12.664 -0.229 14.934 1.00 94.88 73 ASP A N 1
ATOM 611 C CA . ASP A 1 73 ? -13.090 -0.442 13.543 1.00 94.88 73 ASP A CA 1
ATOM 612 C C . ASP A 1 73 ? -11.898 -0.759 12.626 1.00 94.88 73 ASP A C 1
ATOM 614 O O . ASP A 1 73 ? -11.969 -1.671 11.801 1.00 94.88 73 ASP A O 1
ATOM 618 N N . LEU A 1 74 ? -10.777 -0.050 12.796 1.00 95.38 74 LEU A N 1
ATOM 619 C CA . LEU A 1 74 ? -9.559 -0.311 12.027 1.00 95.38 74 LEU A CA 1
ATOM 620 C C . LEU A 1 74 ? -8.937 -1.671 12.363 1.00 95.38 74 LEU A C 1
ATOM 622 O O . LEU A 1 74 ? -8.543 -2.391 11.448 1.00 95.38 74 LEU A O 1
ATOM 626 N N . LYS A 1 75 ? -8.867 -2.049 13.645 1.00 95.31 75 LYS A N 1
ATOM 627 C CA . LYS A 1 75 ? -8.368 -3.368 14.066 1.00 95.31 75 LYS A CA 1
ATOM 628 C C . LYS A 1 75 ? -9.196 -4.494 13.467 1.00 95.31 75 LYS A C 1
ATOM 630 O O . LYS A 1 75 ? -8.612 -5.416 12.905 1.00 95.31 75 LYS A O 1
ATOM 635 N N . ARG A 1 76 ? -10.527 -4.402 13.550 1.00 96.81 76 ARG A N 1
ATOM 636 C CA . ARG A 1 76 ? -11.435 -5.380 12.941 1.00 96.81 76 ARG A CA 1
ATOM 637 C C . ARG A 1 76 ? -11.200 -5.461 11.438 1.00 96.81 76 ARG A C 1
ATOM 639 O O . ARG A 1 76 ? -10.895 -6.529 10.934 1.00 96.81 76 ARG A O 1
ATOM 646 N N . TYR A 1 77 ? -11.209 -4.319 10.752 1.00 95.06 77 TYR A N 1
ATOM 647 C CA . TYR A 1 77 ? -11.000 -4.264 9.307 1.00 95.06 77 TYR A CA 1
ATOM 648 C C . TYR A 1 77 ? -9.674 -4.903 8.858 1.00 95.06 77 TYR A C 1
ATOM 650 O O . TYR A 1 77 ? -9.648 -5.688 7.913 1.00 95.06 77 TYR A O 1
ATOM 658 N N . PHE A 1 78 ? -8.559 -4.595 9.529 1.00 93.88 78 PHE A N 1
ATOM 659 C CA . PHE A 1 78 ? -7.271 -5.218 9.206 1.00 93.88 78 PHE A CA 1
ATOM 660 C C . PHE A 1 78 ? -7.219 -6.697 9.608 1.00 93.88 78 PHE A C 1
ATOM 662 O O . PHE A 1 78 ? -6.586 -7.491 8.910 1.00 93.88 78 PHE A O 1
ATOM 669 N N . GLY A 1 79 ? -7.893 -7.069 10.698 1.00 94.12 79 GLY A N 1
ATOM 670 C CA . GLY A 1 79 ? -8.063 -8.453 11.130 1.00 94.12 79 GLY A CA 1
ATOM 671 C C . GLY A 1 79 ? -8.788 -9.297 10.084 1.00 94.12 79 GLY A C 1
ATOM 672 O O . GLY A 1 79 ? -8.287 -10.360 9.725 1.00 94.12 79 GLY A O 1
ATOM 673 N N . ASP A 1 80 ? -9.887 -8.787 9.528 1.00 93.19 80 ASP A N 1
ATOM 674 C CA . ASP A 1 80 ? -10.676 -9.457 8.489 1.00 93.19 80 ASP A CA 1
ATOM 675 C C . ASP A 1 80 ? -9.841 -9.689 7.220 1.00 93.19 80 ASP A C 1
ATOM 677 O O . ASP A 1 80 ? -9.845 -10.781 6.652 1.00 93.19 80 ASP A O 1
ATOM 681 N N . ILE A 1 81 ? -9.046 -8.693 6.804 1.00 89.94 81 ILE A N 1
ATOM 682 C CA . ILE A 1 81 ? -8.122 -8.826 5.664 1.00 89.94 81 ILE A CA 1
ATOM 683 C C . ILE A 1 81 ? -7.076 -9.917 5.930 1.00 89.94 81 ILE A C 1
ATOM 685 O O . ILE A 1 81 ? -6.813 -10.758 5.066 1.00 89.94 81 ILE A O 1
ATOM 689 N N . ALA A 1 82 ? -6.458 -9.904 7.113 1.00 89.12 82 ALA A N 1
ATOM 690 C CA . ALA A 1 82 ? -5.443 -10.887 7.477 1.00 89.12 82 ALA A CA 1
ATOM 691 C C . ALA A 1 82 ? -6.029 -12.306 7.555 1.00 89.12 82 ALA A C 1
ATOM 693 O O . ALA A 1 82 ? -5.399 -13.253 7.082 1.00 89.12 82 ALA A O 1
ATOM 694 N N . MET A 1 83 ? -7.237 -12.444 8.107 1.00 89.12 83 MET A N 1
ATOM 695 C CA . MET A 1 83 ? -7.971 -13.705 8.191 1.00 89.12 83 MET A CA 1
ATOM 696 C C . MET A 1 83 ? -8.296 -14.243 6.800 1.00 89.12 83 MET A C 1
ATOM 698 O O . MET A 1 83 ? -7.891 -15.360 6.490 1.00 89.12 83 MET A O 1
ATOM 702 N N . TYR A 1 84 ? -8.896 -13.427 5.929 1.00 86.19 84 TYR A N 1
ATOM 703 C CA . TYR A 1 84 ? -9.209 -13.809 4.551 1.00 86.19 84 TYR A CA 1
ATOM 704 C C . TYR A 1 84 ? -7.977 -14.337 3.806 1.00 86.19 84 TYR A C 1
ATOM 706 O O . TYR A 1 84 ? -8.014 -15.392 3.171 1.00 86.19 84 TYR A O 1
ATOM 714 N N . HIS A 1 85 ? -6.847 -13.631 3.897 1.00 82.81 85 HIS A N 1
ATOM 715 C CA . HIS A 1 85 ? -5.625 -14.083 3.239 1.00 82.81 85 HIS A CA 1
ATOM 716 C C . HIS A 1 85 ? -5.044 -15.345 3.876 1.00 82.81 85 HIS A C 1
ATOM 718 O O . HIS A 1 85 ? -4.556 -16.205 3.144 1.00 82.81 85 HIS A O 1
ATOM 724 N N . ARG A 1 86 ? -5.116 -15.490 5.203 1.00 83.00 86 ARG A N 1
ATOM 725 C CA . ARG A 1 86 ? -4.684 -16.704 5.903 1.00 83.00 86 ARG A CA 1
ATOM 726 C C . ARG A 1 86 ? -5.516 -17.915 5.491 1.00 83.00 86 ARG A C 1
ATOM 728 O O . ARG A 1 86 ? -4.940 -18.952 5.187 1.00 83.00 86 ARG A O 1
ATOM 735 N N . GLU A 1 87 ? -6.836 -17.781 5.452 1.00 81.25 87 GLU A N 1
ATOM 736 C CA . GLU A 1 87 ? -7.761 -18.839 5.035 1.00 81.25 87 GLU A CA 1
ATOM 737 C C . GLU A 1 87 ? -7.549 -19.214 3.572 1.00 81.25 87 GLU A C 1
ATOM 739 O O . GLU A 1 87 ? -7.443 -20.392 3.248 1.00 81.25 87 GLU A O 1
ATOM 744 N N . ARG A 1 88 ? -7.377 -18.221 2.693 1.00 78.31 88 ARG A N 1
ATOM 745 C CA . ARG A 1 88 ? -7.081 -18.461 1.277 1.00 78.31 88 ARG A CA 1
ATOM 746 C C . ARG A 1 88 ? -5.757 -19.202 1.070 1.00 78.31 88 ARG A C 1
ATOM 748 O O . ARG A 1 88 ? -5.672 -20.053 0.192 1.00 78.31 88 ARG A O 1
ATOM 755 N N . LEU A 1 89 ? -4.734 -18.887 1.869 1.00 78.62 89 LEU A N 1
ATOM 756 C CA . LEU A 1 89 ? -3.441 -19.581 1.839 1.00 78.62 89 LEU A CA 1
ATOM 757 C C . LEU A 1 89 ? -3.534 -21.000 2.419 1.00 78.62 89 LEU A C 1
ATOM 759 O O . LEU A 1 89 ? -2.916 -21.916 1.886 1.00 78.62 89 LEU A O 1
ATOM 763 N N . ALA A 1 90 ? -4.304 -21.192 3.492 1.00 77.81 90 ALA A N 1
ATOM 764 C CA . ALA A 1 90 ? -4.4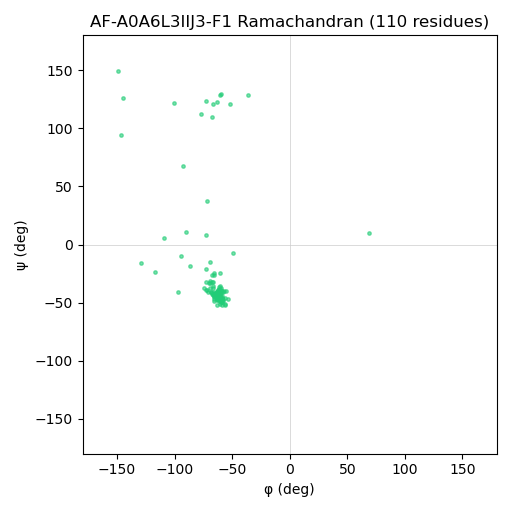99 -22.493 4.132 1.00 77.81 90 ALA A CA 1
ATOM 765 C C . ALA A 1 90 ? -5.391 -23.437 3.307 1.00 77.81 90 ALA A C 1
ATOM 767 O O . ALA A 1 90 ? -5.167 -24.642 3.302 1.00 77.81 90 ALA A O 1
ATOM 768 N N . GLY A 1 91 ? -6.367 -22.892 2.575 1.00 74.50 91 GLY A N 1
ATOM 769 C CA . GLY A 1 91 ? -7.300 -23.627 1.717 1.00 74.50 91 GLY A CA 1
ATOM 770 C C . GLY A 1 91 ? -6.691 -24.173 0.422 1.00 74.50 91 GLY A C 1
ATOM 771 O O . GLY A 1 91 ? -7.426 -24.643 -0.441 1.00 74.50 91 GLY A O 1
ATOM 772 N N . GLY A 1 92 ? -5.368 -24.093 0.252 1.00 56.09 92 GLY A N 1
ATOM 773 C CA . GLY A 1 92 ? -4.655 -24.779 -0.824 1.00 56.09 92 GLY A CA 1
ATOM 774 C C . GLY A 1 92 ? -4.924 -24.251 -2.231 1.00 56.09 92 GLY A C 1
ATOM 7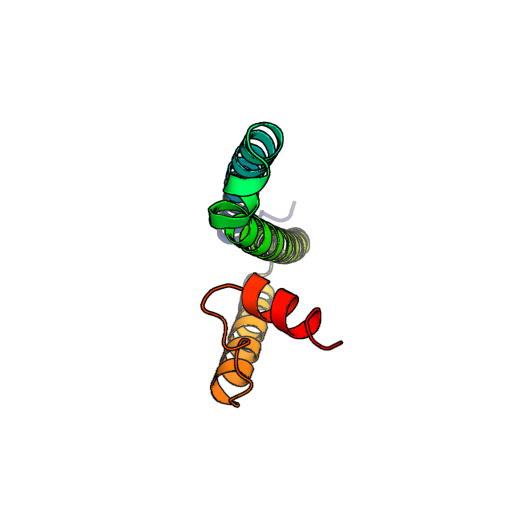75 O O . GLY A 1 92 ? -4.474 -24.881 -3.182 1.00 56.09 92 GLY A O 1
ATOM 776 N N . THR A 1 93 ? -5.600 -23.107 -2.400 1.00 53.09 93 THR A N 1
ATOM 777 C CA . T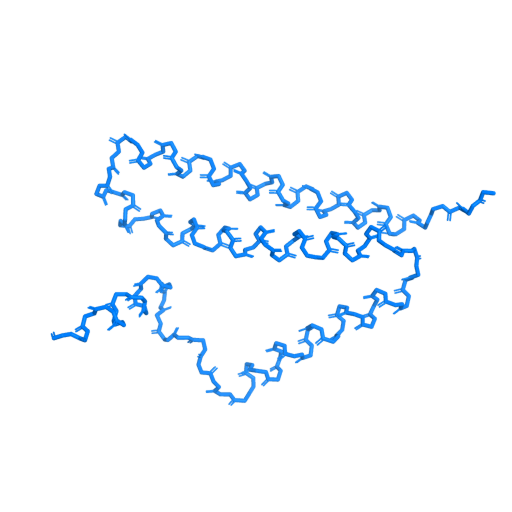HR A 1 93 ? -5.569 -22.412 -3.693 1.00 53.09 93 THR A CA 1
ATOM 778 C C . THR A 1 93 ? -4.141 -21.912 -3.869 1.00 53.09 93 THR A C 1
ATOM 780 O O . THR A 1 93 ? -3.730 -21.022 -3.115 1.00 53.09 93 THR A O 1
ATOM 783 N N . PRO A 1 94 ? -3.348 -22.473 -4.798 1.00 51.97 94 PRO A N 1
ATOM 784 C CA . PRO A 1 94 ? -1.986 -22.019 -4.967 1.00 51.97 94 PRO A CA 1
ATOM 785 C C . PRO A 1 94 ? -2.054 -20.536 -5.325 1.00 51.97 94 PRO A C 1
ATOM 787 O O . PRO A 1 94 ? -2.770 -20.146 -6.251 1.00 51.97 94 PRO A O 1
ATOM 790 N N . ALA A 1 95 ? -1.292 -19.692 -4.625 1.00 52.34 95 ALA A N 1
ATOM 791 C CA . ALA A 1 95 ? -0.730 -18.552 -5.334 1.00 52.34 95 ALA A CA 1
ATOM 792 C C . ALA A 1 95 ? -0.054 -19.172 -6.561 1.00 52.34 95 ALA A C 1
ATOM 794 O O . ALA A 1 95 ? 0.727 -20.108 -6.370 1.00 52.34 95 ALA A O 1
ATOM 795 N N . GLY A 1 96 ? -0.475 -18.775 -7.770 1.00 45.22 96 GLY A N 1
ATOM 796 C CA . GLY A 1 96 ? -0.011 -19.365 -9.026 1.00 45.22 96 GLY A CA 1
ATOM 797 C C . GLY A 1 96 ? 1.467 -19.724 -8.926 1.00 45.22 96 GLY A C 1
ATOM 798 O O . GLY A 1 96 ? 2.271 -18.954 -8.396 1.00 45.22 96 GLY A O 1
ATOM 799 N N . SER A 1 97 ? 1.785 -20.971 -9.273 1.00 42.47 97 SER A N 1
ATOM 800 C CA . SER A 1 97 ? 3.056 -21.632 -8.975 1.00 42.47 97 SER A CA 1
ATOM 801 C C . SER A 1 97 ? 4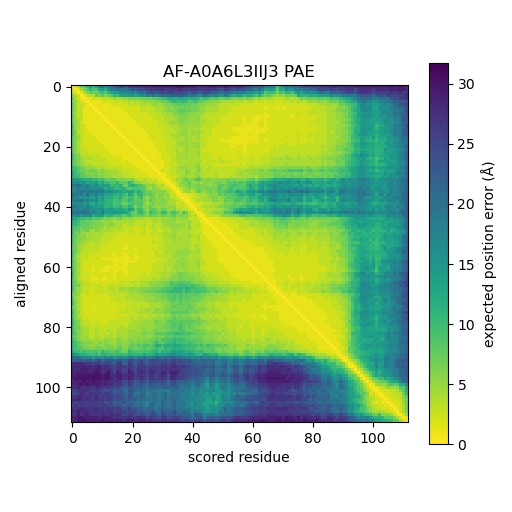.222 -21.088 -9.815 1.00 42.47 97 SER A C 1
ATOM 803 O O . SER A 1 97 ? 5.067 -21.854 -10.281 1.00 42.47 97 SER A O 1
ATOM 805 N N . GLY A 1 98 ? 4.260 -19.789 -10.075 1.00 43.19 98 GLY A N 1
ATOM 806 C CA . GLY A 1 98 ? 5.395 -19.097 -10.632 1.00 43.19 98 GLY A CA 1
ATOM 807 C C . GLY A 1 98 ? 6.139 -18.397 -9.509 1.00 43.19 98 GLY A C 1
ATOM 808 O O . GLY A 1 98 ? 5.637 -17.472 -8.880 1.00 43.19 98 GLY A O 1
ATOM 809 N N . THR A 1 99 ? 7.415 -18.717 -9.345 1.00 50.12 99 THR A N 1
ATOM 810 C CA . THR A 1 99 ? 8.411 -17.844 -8.700 1.00 50.12 99 THR A CA 1
ATOM 811 C C . THR A 1 99 ? 8.411 -16.401 -9.256 1.00 50.12 99 THR A C 1
ATOM 813 O O . THR A 1 99 ? 9.046 -15.511 -8.685 1.00 50.12 99 THR A O 1
ATOM 816 N N . HIS A 1 100 ? 7.650 -16.134 -10.326 1.00 49.41 100 HIS A N 1
ATOM 817 C CA . HIS A 1 100 ? 7.451 -14.845 -10.960 1.00 49.41 100 HIS A CA 1
ATOM 818 C C . HIS A 1 100 ? 6.003 -14.710 -11.504 1.00 49.41 100 HIS A C 1
ATOM 820 O O . HIS A 1 100 ? 5.596 -15.547 -12.304 1.00 49.41 100 HIS A O 1
ATOM 826 N N . PRO A 1 101 ? 5.231 -13.658 -11.161 1.00 54.12 101 PRO A N 1
ATOM 827 C CA . PRO A 1 101 ? 3.846 -13.481 -11.628 1.00 54.12 101 PRO A CA 1
ATOM 828 C C . PRO A 1 101 ? 3.701 -13.388 -13.159 1.00 54.12 101 PRO A C 1
ATOM 830 O O . PRO A 1 101 ? 2.661 -13.752 -13.695 1.00 54.12 101 PRO A O 1
ATOM 833 N N . MET A 1 102 ? 4.754 -12.985 -13.888 1.00 56.56 102 MET A N 1
ATOM 834 C CA . MET A 1 102 ? 4.732 -13.049 -15.360 1.00 56.56 102 MET A CA 1
ATOM 835 C C . MET A 1 102 ? 4.846 -14.471 -15.906 1.00 56.56 102 MET A C 1
ATOM 837 O O . MET A 1 102 ? 4.426 -14.695 -17.028 1.00 56.56 102 MET A O 1
ATOM 841 N N . ALA A 1 103 ? 5.370 -15.439 -15.148 1.00 54.81 103 ALA A N 1
ATOM 842 C CA . ALA A 1 103 ? 5.393 -16.831 -15.595 1.00 54.81 103 ALA A CA 1
ATOM 843 C C . ALA A 1 103 ? 3.969 -17.400 -15.693 1.00 54.81 103 ALA A C 1
ATOM 845 O O . ALA A 1 103 ? 3.668 -18.146 -16.622 1.00 54.81 103 ALA A O 1
ATOM 846 N N . ASP A 1 104 ? 3.080 -16.987 -14.785 1.00 54.81 104 ASP A N 1
ATOM 847 C CA . ASP A 1 104 ? 1.670 -17.375 -14.819 1.00 54.81 104 ASP A CA 1
ATOM 848 C C . ASP A 1 104 ? 0.916 -16.656 -15.946 1.00 54.81 104 ASP A C 1
ATOM 850 O O . ASP A 1 104 ? 0.118 -17.279 -16.642 1.00 54.81 104 ASP A O 1
ATOM 854 N N . THR A 1 105 ? 1.205 -15.371 -16.190 1.00 55.56 105 THR A N 1
ATOM 855 C CA . THR A 1 105 ? 0.622 -14.636 -17.328 1.00 55.56 105 THR A CA 1
ATOM 856 C C . THR A 1 105 ? 1.122 -15.176 -18.669 1.00 55.56 105 THR A C 1
ATOM 858 O O . THR A 1 105 ? 0.317 -15.389 -19.565 1.00 55.56 105 THR A O 1
ATOM 861 N N . CYS A 1 106 ? 2.419 -15.467 -18.808 1.00 53.06 106 CYS A N 1
ATOM 862 C CA . CYS A 1 106 ? 2.967 -16.097 -20.007 1.00 53.06 106 CYS A CA 1
ATOM 863 C C . CYS A 1 106 ? 2.360 -17.483 -20.226 1.00 53.06 106 CYS A C 1
ATOM 865 O O . CYS A 1 106 ? 1.915 -17.751 -21.328 1.00 53.06 106 CYS A O 1
ATOM 867 N N . ARG A 1 107 ? 2.231 -18.333 -19.195 1.00 53.94 107 ARG A N 1
ATOM 868 C CA . ARG A 1 107 ? 1.522 -19.621 -19.328 1.00 53.94 107 ARG A CA 1
ATOM 869 C C . ARG A 1 107 ? 0.073 -19.463 -19.779 1.00 53.94 107 ARG A C 1
ATOM 871 O O . ARG A 1 107 ? -0.375 -20.250 -20.602 1.00 53.94 107 ARG A O 1
ATOM 878 N N . ALA A 1 108 ? -0.646 -18.473 -19.252 1.00 55.06 108 ALA A N 1
ATOM 879 C CA . ALA A 1 108 ? -2.021 -18.196 -19.660 1.00 55.06 108 ALA A CA 1
ATOM 880 C C . ALA A 1 108 ? -2.116 -17.700 -21.115 1.00 55.06 108 ALA A C 1
ATOM 882 O O . ALA A 1 108 ? -3.099 -17.988 -21.786 1.00 55.06 108 ALA A O 1
ATOM 883 N N . LEU A 1 109 ? -1.096 -16.982 -21.597 1.00 58.56 109 LEU A N 1
ATOM 884 C CA . LEU A 1 109 ? -1.000 -16.485 -22.973 1.00 58.56 109 LEU A CA 1
ATOM 885 C C . LEU A 1 109 ? -0.385 -17.500 -23.956 1.00 58.56 109 LEU A C 1
ATOM 887 O O . LEU A 1 109 ? -0.543 -17.337 -25.155 1.00 58.56 109 LEU A O 1
ATOM 891 N N . SER A 1 110 ? 0.326 -18.524 -23.471 1.00 54.88 110 SER A N 1
ATOM 892 C CA . SER A 1 110 ? 0.933 -19.603 -24.272 1.00 54.88 110 SER A CA 1
ATOM 893 C C . SER A 1 110 ? 0.006 -20.808 -24.480 1.00 54.88 110 SER A C 1
ATOM 895 O O . SER A 1 110 ? 0.468 -21.853 -24.926 1.00 54.88 110 SER A O 1
ATOM 897 N N . LEU A 1 111 ? -1.277 -20.691 -24.132 1.00 44.84 111 LEU A N 1
ATOM 898 C CA . LEU A 1 111 ? -2.313 -21.646 -24.528 1.00 44.84 111 LEU A CA 1
ATOM 899 C C . LEU A 1 111 ? -2.976 -21.165 -25.828 1.00 44.84 111 LEU A C 1
ATOM 901 O O . LEU A 1 111 ? -4.145 -20.788 -25.833 1.00 44.84 111 LEU A O 1
ATOM 905 N N . GLU A 1 112 ? -2.190 -21.189 -26.904 1.00 40.50 112 GLU A N 1
ATOM 906 C CA . GLU A 1 112 ? -2.624 -21.455 -28.283 1.00 40.50 112 GLU A CA 1
ATOM 907 C C . GLU A 1 112 ? -1.749 -22.580 -28.844 1.00 40.50 112 GLU A C 1
ATOM 909 O O . GLU A 1 112 ? -0.508 -22.505 -28.672 1.00 40.50 112 GLU A O 1
#

Nearest PDB structures (foldseek):
  3i2w-assembly1_A  TM=6.419E-01  e=7.266E+00  Drosophila melanogaster
  7o3x-assembly1_D  TM=2.571E-01  e=6.835E+00  Synechocystis sp. PCC 6803 substr. Kazusa
  8qhv-assembly1_0  TM=2.352E-01  e=9.279E+00  Synechocystis sp. PCC 6803

Solvent-accessible surface area (backbone atoms only — not comparable to full-atom values): 6392 Å² total; per-residue (Å²): 133,85,82,78,41,66,68,53,55,53,50,48,56,50,33,55,52,51,36,55,54,38,53,49,55,39,49,57,50,52,56,48,33,76,74,39,59,71,62,23,65,76,73,40,46,56,58,42,53,53,32,52,53,51,40,51,51,39,51,54,54,39,56,56,58,73,76,50,70,56,64,66,64,49,51,50,54,53,47,52,54,52,47,53,54,49,49,47,58,70,69,66,56,70,73,69,92,36,103,40,71,57,54,50,52,48,55,66,69,61,75,119

Sequence (112 aa):
MRQENWSVRKLRKLLDNKIAAVENVMREGLESASTDYCRFFEWKAAYLYKGELLRGHYRLLRNKVSRTDDVEDLKRYFGDIAMYHRERLAGGTPAGSGTHPMADTCRALSLE

Mean predicted aligned error: 9.79 Å

pLDDT: mean 80.07, std 16.7, range [40.5, 98.12]

Radius of gyration: 18.24 Å; Cα contacts (8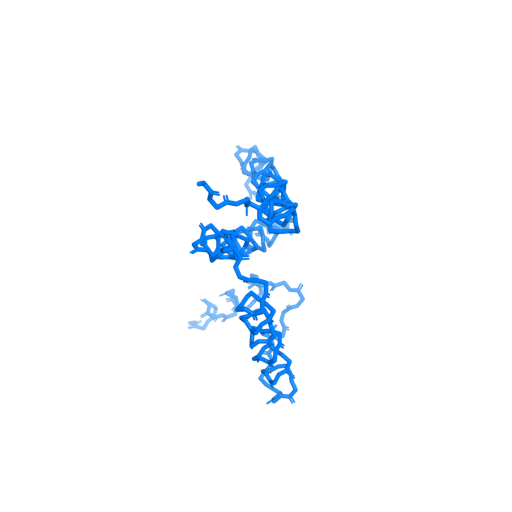 Å, |Δi|>4): 58; chains: 1; bounding box: 30×44×47 Å